Protein AF-A0A150H1A5-F1 (afdb_monomer_lite)

Structure (mmCIF, N/CA/C/O backbone):
data_AF-A0A150H1A5-F1
#
_entry.id   AF-A0A150H1A5-F1
#
loop_
_atom_site.group_PDB
_atom_site.id
_atom_site.type_symbol
_atom_site.label_atom_id
_atom_site.label_alt_id
_atom_site.label_comp_id
_atom_site.label_asym_id
_atom_site.label_entity_id
_atom_site.label_seq_id
_atom_site.pdbx_PDB_ins_code
_atom_site.Cartn_x
_atom_site.Cartn_y
_atom_site.Cartn_z
_atom_site.occupancy
_atom_site.B_iso_or_equiv
_atom_site.auth_seq_id
_atom_site.auth_comp_id
_atom_site.auth_asym_id
_atom_site.auth_atom_id
_atom_site.pdbx_PDB_model_num
ATOM 1 N N . MET A 1 1 ? -61.274 2.664 -39.745 1.00 44.78 1 MET A N 1
ATOM 2 C CA . MET A 1 1 ? -60.429 1.456 -39.627 1.00 44.78 1 MET A CA 1
ATOM 3 C C . MET A 1 1 ? -58.970 1.890 -39.619 1.00 44.78 1 MET A C 1
ATOM 5 O O . MET A 1 1 ? -58.453 2.241 -40.668 1.00 44.78 1 MET A O 1
ATOM 9 N N . LEU A 1 2 ? -58.333 1.949 -38.448 1.00 42.25 2 LEU A N 1
ATOM 10 C CA . LEU A 1 2 ? -56.923 2.323 -38.293 1.00 42.25 2 LEU A CA 1
ATOM 11 C C . LEU A 1 2 ? -56.189 1.120 -37.691 1.00 42.25 2 LEU A C 1
ATOM 13 O O . LEU A 1 2 ? -56.493 0.700 -36.579 1.00 42.25 2 LEU A O 1
ATOM 17 N N . ARG A 1 3 ? -55.294 0.515 -38.479 1.00 44.97 3 ARG A N 1
ATOM 18 C CA . ARG A 1 3 ? -54.431 -0.600 -38.067 1.00 44.97 3 ARG A CA 1
ATOM 19 C C . ARG A 1 3 ? -53.230 -0.037 -37.300 1.00 44.97 3 ARG A C 1
ATOM 21 O O . ARG A 1 3 ? -52.466 0.736 -37.868 1.00 44.97 3 ARG A O 1
ATOM 28 N N . CYS A 1 4 ? -53.041 -0.456 -36.051 1.00 41.94 4 CYS A N 1
ATOM 29 C CA . CYS A 1 4 ? -51.791 -0.239 -35.319 1.00 41.94 4 CYS A CA 1
ATOM 30 C C . CYS A 1 4 ? -50.689 -1.165 -35.868 1.00 41.94 4 CYS A C 1
ATOM 32 O O . CYS A 1 4 ? -50.947 -2.362 -36.039 1.00 41.94 4 CYS A O 1
ATOM 34 N N . PRO A 1 5 ? -49.466 -0.670 -36.128 1.00 54.06 5 PRO A N 1
ATOM 35 C CA . PRO A 1 5 ? -48.340 -1.524 -36.471 1.00 54.06 5 PRO A CA 1
ATOM 36 C C . PRO A 1 5 ? -47.792 -2.244 -35.228 1.00 54.06 5 PRO A C 1
ATOM 38 O O . PRO A 1 5 ? -47.727 -1.701 -34.127 1.00 54.06 5 PRO A O 1
ATOM 41 N N . ARG A 1 6 ? -47.420 -3.506 -35.436 1.00 48.56 6 ARG A N 1
ATOM 42 C CA . ARG A 1 6 ? -46.908 -4.459 -34.446 1.00 48.56 6 ARG A CA 1
ATOM 43 C C . ARG A 1 6 ? -45.441 -4.124 -34.133 1.00 48.56 6 ARG A C 1
ATOM 45 O O . ARG A 1 6 ? -44.613 -4.156 -35.038 1.00 48.56 6 ARG A O 1
ATOM 52 N N . LEU A 1 7 ? -45.126 -3.801 -32.877 1.00 54.91 7 LEU A N 1
ATOM 53 C CA . LEU A 1 7 ? -43.747 -3.611 -32.403 1.00 54.91 7 LEU A CA 1
ATOM 54 C C . LEU A 1 7 ? -42.991 -4.959 -32.367 1.00 54.91 7 LEU A C 1
ATOM 56 O O . LEU A 1 7 ? -43.598 -5.978 -32.022 1.00 54.91 7 LEU A O 1
ATOM 60 N N . PRO A 1 8 ? -41.689 -4.991 -32.710 1.00 58.69 8 PRO A N 1
ATOM 61 C CA . PRO A 1 8 ? -40.859 -6.187 -32.584 1.00 58.69 8 PRO A CA 1
ATOM 62 C C . PRO A 1 8 ? -40.509 -6.490 -31.112 1.00 58.69 8 PRO A C 1
ATOM 64 O O . PRO A 1 8 ? -40.488 -5.575 -30.285 1.00 58.69 8 PRO A O 1
ATOM 67 N N . PRO A 1 9 ? -40.229 -7.762 -30.765 1.00 56.03 9 PRO A N 1
ATOM 68 C CA . PRO A 1 9 ? -39.872 -8.151 -29.404 1.00 56.03 9 PRO A CA 1
ATOM 69 C C . PRO A 1 9 ? -38.500 -7.596 -28.994 1.00 56.03 9 PRO A C 1
ATOM 71 O O . PRO A 1 9 ? -37.553 -7.571 -29.778 1.00 56.03 9 PRO A O 1
ATOM 74 N N . SER A 1 10 ? -38.412 -7.160 -27.738 1.00 56.31 10 SER A N 1
ATOM 75 C CA . SER A 1 10 ? -37.206 -6.651 -27.080 1.00 56.31 10 SER A CA 1
ATOM 76 C C . SER A 1 10 ? -36.082 -7.697 -27.018 1.00 56.31 10 SER A C 1
ATOM 78 O O . SER A 1 10 ? -36.376 -8.872 -26.783 1.00 56.31 10 SER A O 1
ATOM 80 N N . PRO A 1 11 ? -34.801 -7.296 -27.129 1.00 50.78 11 PRO A N 1
ATOM 81 C CA . PRO A 1 11 ? -33.682 -8.215 -26.973 1.00 50.78 11 PRO A CA 1
ATOM 82 C C . PRO A 1 11 ? -33.611 -8.743 -25.534 1.00 50.78 11 PRO A C 1
ATOM 84 O O . PRO A 1 11 ? -33.510 -7.986 -24.567 1.00 50.78 11 PRO A O 1
ATOM 87 N N . THR A 1 12 ? -33.664 -10.065 -25.405 1.00 53.34 12 THR A N 1
ATOM 88 C CA . THR A 1 12 ? -33.407 -10.811 -24.172 1.00 53.34 12 THR A CA 1
ATOM 89 C C . THR A 1 12 ? -32.010 -10.501 -23.644 1.00 53.34 12 THR A C 1
ATOM 91 O O . THR A 1 12 ? -31.006 -10.735 -24.316 1.00 53.34 12 THR A O 1
ATOM 94 N N . ARG A 1 13 ? -31.962 -9.973 -22.420 1.00 48.53 13 ARG A N 1
ATOM 95 C CA . ARG A 1 13 ? -30.749 -9.713 -21.642 1.00 48.53 13 ARG A CA 1
ATOM 96 C C . ARG A 1 13 ? -29.993 -11.034 -21.415 1.00 48.53 13 ARG A C 1
ATOM 98 O O . ARG A 1 13 ? -30.591 -11.949 -20.850 1.00 48.53 13 ARG A O 1
ATOM 105 N N . PRO A 1 14 ? -28.718 -11.163 -21.817 1.00 46.75 14 PRO A N 1
ATOM 106 C CA . PRO A 1 14 ? -27.938 -12.350 -21.493 1.00 46.75 14 PRO A CA 1
ATOM 107 C C . PRO A 1 14 ? -27.662 -12.405 -19.984 1.00 46.75 14 PRO A C 1
ATOM 109 O O . PRO A 1 14 ? -27.271 -11.414 -19.363 1.00 46.75 14 PRO A O 1
ATOM 112 N N . SER A 1 15 ? -27.921 -13.574 -19.403 1.00 48.47 15 SER A N 1
ATOM 113 C CA . SER A 1 15 ? -27.687 -13.921 -18.002 1.00 48.47 15 SER A CA 1
ATOM 114 C C . SER A 1 15 ? -26.190 -13.888 -17.651 1.00 48.47 15 SER A C 1
ATOM 116 O O . SER A 1 15 ? -25.368 -14.276 -18.481 1.00 48.47 15 SER A O 1
ATOM 118 N N . PRO A 1 16 ? -25.802 -13.484 -16.426 1.00 48.44 16 PRO A N 1
ATOM 119 C CA . PRO A 1 16 ? -24.413 -13.482 -15.984 1.00 48.44 16 PRO A CA 1
ATOM 120 C C . PRO A 1 16 ? -24.011 -14.889 -15.522 1.00 48.44 16 PRO A C 1
ATOM 122 O O . PRO A 1 16 ? -23.962 -15.178 -14.331 1.00 48.44 16 PRO A O 1
ATOM 125 N N . SER A 1 17 ? -23.747 -15.792 -16.459 1.00 53.03 17 SER A N 1
ATOM 126 C CA . SER A 1 17 ? -23.098 -17.069 -16.154 1.00 53.03 17 SER A CA 1
ATOM 127 C C . SER A 1 17 ? -21.935 -17.263 -17.113 1.00 53.03 17 SER A C 1
ATOM 129 O O . SER A 1 17 ? -22.153 -17.301 -18.323 1.00 53.03 17 SER A O 1
ATOM 131 N N . ASN A 1 18 ? -20.738 -17.417 -16.545 1.00 49.78 18 ASN A N 1
ATOM 132 C CA . ASN A 1 18 ? -19.426 -17.574 -17.187 1.00 49.78 18 ASN A CA 1
ATOM 133 C C . ASN A 1 18 ? -18.659 -16.260 -17.373 1.00 49.78 18 ASN A C 1
ATOM 135 O O . ASN A 1 18 ? -18.397 -15.808 -18.485 1.00 49.78 18 ASN A O 1
ATOM 139 N N . ALA A 1 19 ? -18.243 -15.673 -16.248 1.00 46.53 19 ALA A N 1
ATOM 140 C CA . ALA A 1 19 ? -17.061 -14.824 -16.247 1.00 46.53 19 ALA A CA 1
ATOM 141 C C . ALA A 1 19 ? -15.870 -15.687 -16.691 1.00 46.53 19 ALA A C 1
ATOM 143 O O . ALA A 1 19 ? -15.521 -16.665 -16.028 1.00 46.53 19 ALA A O 1
ATOM 144 N N . CYS A 1 20 ? -15.283 -15.354 -17.839 1.00 44.38 20 CYS A N 1
ATOM 145 C CA . CYS A 1 20 ? -13.982 -15.874 -18.233 1.00 44.38 20 CYS A CA 1
ATOM 146 C C . CYS A 1 20 ? -12.984 -15.667 -17.078 1.00 44.38 20 CYS A C 1
ATOM 148 O O . CYS A 1 20 ? -13.065 -14.635 -16.402 1.00 44.38 20 CYS A O 1
ATOM 150 N N . PRO A 1 21 ? -12.018 -16.578 -16.858 1.00 57.03 21 PRO A N 1
ATOM 151 C CA . PRO A 1 21 ? -10.883 -16.276 -16.001 1.00 57.03 21 PRO A CA 1
ATOM 152 C C . PRO A 1 21 ? -10.142 -15.096 -16.635 1.00 57.03 21 PRO A C 1
ATOM 154 O O . PRO A 1 21 ? -9.449 -15.241 -17.642 1.00 57.03 21 PRO A O 1
ATOM 157 N N . HIS A 1 22 ? -10.369 -13.895 -16.105 1.00 54.47 22 HIS A N 1
ATOM 158 C CA . HIS A 1 22 ? -9.621 -12.719 -16.509 1.00 54.47 22 HIS A CA 1
ATOM 159 C C . HIS A 1 22 ? -8.143 -13.001 -16.212 1.00 54.47 22 HIS A C 1
ATOM 161 O O . HIS A 1 22 ? -7.829 -13.382 -15.080 1.00 54.47 22 HIS A O 1
ATOM 167 N N . PRO A 1 23 ? -7.234 -12.855 -17.195 1.00 59.25 23 PRO A N 1
ATOM 168 C CA . PRO A 1 23 ? -5.815 -12.953 -16.905 1.00 59.25 23 PRO A CA 1
ATOM 169 C C . PRO A 1 23 ? -5.478 -11.922 -15.818 1.00 59.25 23 PRO A C 1
ATOM 171 O O . PRO A 1 23 ? -6.027 -10.812 -15.853 1.00 59.25 23 PRO A O 1
ATOM 174 N N . PRO A 1 24 ? -4.625 -12.269 -14.836 1.00 62.12 24 PRO A N 1
ATOM 175 C CA . PRO A 1 24 ? -4.229 -11.328 -13.802 1.00 62.12 24 PRO A CA 1
ATOM 176 C C . PRO A 1 24 ? -3.681 -10.074 -14.477 1.00 62.12 24 PRO A C 1
ATOM 178 O O . PRO A 1 24 ? -2.873 -10.158 -15.405 1.00 62.12 24 PRO A O 1
ATOM 181 N N . ALA A 1 25 ? -4.166 -8.911 -14.047 1.00 77.19 25 ALA A N 1
ATOM 182 C CA . ALA A 1 25 ? -3.706 -7.647 -14.590 1.00 77.19 25 ALA A CA 1
ATOM 183 C C . ALA A 1 25 ? -2.189 -7.546 -14.361 1.00 77.19 25 ALA A C 1
ATOM 185 O O . ALA A 1 25 ? -1.707 -7.583 -13.229 1.00 77.19 25 ALA A O 1
ATOM 186 N N . HIS A 1 26 ? -1.440 -7.476 -15.454 1.00 84.69 26 HIS A N 1
ATOM 187 C CA . HIS A 1 26 ? 0.013 -7.423 -15.457 1.00 84.69 26 HIS A CA 1
ATOM 188 C C . HIS A 1 26 ? 0.458 -6.120 -16.113 1.00 84.69 26 HIS A C 1
ATOM 190 O O . HIS A 1 26 ? -0.073 -5.726 -17.155 1.00 84.69 26 HIS A O 1
ATOM 196 N N . GLN A 1 27 ? 1.422 -5.446 -15.496 1.00 86.69 27 GLN A N 1
ATOM 197 C CA . GLN A 1 27 ? 2.007 -4.219 -16.004 1.00 86.69 27 GLN A CA 1
ATOM 198 C C . GLN A 1 27 ? 3.489 -4.446 -16.297 1.00 86.69 27 GLN A C 1
ATOM 200 O O . GLN A 1 27 ? 4.281 -4.798 -15.429 1.00 86.69 27 GLN A O 1
ATOM 205 N N . THR A 1 28 ? 3.872 -4.185 -17.541 1.00 91.25 28 THR A N 1
ATOM 206 C CA . THR A 1 28 ? 5.265 -4.178 -17.980 1.00 91.25 28 THR A CA 1
ATOM 207 C C . THR A 1 28 ? 5.798 -2.756 -17.992 1.00 91.25 28 THR A C 1
ATOM 209 O O . THR A 1 28 ? 5.203 -1.856 -18.589 1.00 91.25 28 THR A O 1
ATOM 212 N N . LYS A 1 29 ? 6.954 -2.544 -17.368 1.00 92.06 29 LYS A N 1
ATOM 213 C CA . LYS A 1 29 ? 7.663 -1.267 -17.360 1.00 92.06 29 LYS A CA 1
ATOM 214 C C . LYS A 1 29 ? 9.049 -1.453 -17.963 1.00 92.06 29 LYS A C 1
ATOM 216 O O . LYS A 1 29 ? 9.934 -2.053 -17.361 1.00 92.06 29 LYS A O 1
ATOM 221 N N . LEU A 1 30 ? 9.254 -0.895 -19.154 1.00 93.12 30 LEU A N 1
ATOM 222 C CA . LEU A 1 30 ? 10.586 -0.786 -19.737 1.00 93.12 30 LEU A CA 1
ATOM 223 C C . LEU A 1 30 ? 11.306 0.414 -19.116 1.00 93.12 30 LEU A C 1
ATOM 225 O O . LEU A 1 30 ? 10.823 1.544 -19.162 1.00 93.12 30 LEU A O 1
ATOM 229 N N . SER A 1 31 ? 12.470 0.164 -18.536 1.00 92.69 31 SER A N 1
ATOM 230 C CA . SER A 1 31 ? 13.370 1.186 -18.013 1.00 92.69 31 SER A CA 1
ATOM 231 C C . SER A 1 31 ? 14.734 1.067 -18.685 1.00 92.69 31 SER A C 1
ATOM 233 O O . SER A 1 31 ? 15.078 0.030 -19.246 1.00 92.69 31 SER A O 1
ATOM 235 N N . TYR A 1 32 ? 15.529 2.131 -18.646 1.00 93.62 32 TYR A N 1
ATOM 236 C CA . TYR A 1 32 ? 16.894 2.117 -19.160 1.00 93.62 32 TYR A CA 1
ATOM 237 C C . TYR A 1 32 ? 17.846 2.443 -18.022 1.00 93.62 32 TYR A C 1
ATOM 239 O O . TYR A 1 32 ? 17.709 3.474 -17.360 1.00 93.62 32 TYR A O 1
ATOM 247 N N . LYS A 1 33 ? 18.814 1.558 -17.777 1.00 91.81 33 LYS A N 1
ATOM 248 C CA . LYS A 1 33 ? 19.798 1.739 -16.711 1.00 91.81 33 LYS A CA 1
ATOM 249 C C . LYS A 1 33 ? 21.149 2.081 -17.310 1.00 91.81 33 LYS A C 1
ATOM 251 O O . LYS A 1 33 ? 21.762 1.271 -18.007 1.00 91.81 33 LYS A O 1
ATOM 256 N N . TYR A 1 34 ? 21.632 3.272 -16.978 1.00 94.88 34 TYR A N 1
ATOM 257 C CA . TYR A 1 34 ? 22.988 3.680 -17.302 1.00 94.88 34 TYR A CA 1
ATOM 258 C C . TYR A 1 34 ? 23.994 3.001 -16.367 1.00 94.88 34 TYR A C 1
ATOM 260 O O . TYR A 1 34 ? 23.907 3.103 -15.138 1.00 94.88 34 TYR A O 1
ATOM 268 N N . ARG A 1 35 ? 24.970 2.301 -16.945 1.00 91.19 35 ARG A N 1
ATOM 269 C CA . ARG A 1 35 ? 26.073 1.671 -16.216 1.00 91.19 35 ARG A CA 1
ATOM 270 C C . ARG A 1 35 ? 27.301 2.573 -16.274 1.00 91.19 35 ARG A C 1
ATOM 272 O O . ARG A 1 35 ? 27.990 2.613 -17.286 1.00 91.19 35 ARG A O 1
ATOM 279 N N . ARG A 1 36 ? 27.627 3.228 -15.151 1.00 92.12 36 ARG A N 1
ATOM 280 C CA . ARG A 1 36 ? 28.782 4.146 -15.051 1.00 92.12 36 ARG A CA 1
ATOM 281 C C . ARG A 1 36 ? 30.120 3.483 -15.401 1.00 92.12 36 ARG A C 1
ATOM 283 O O . ARG A 1 36 ? 30.926 4.096 -16.074 1.00 92.12 36 ARG A O 1
ATOM 290 N N . ARG A 1 37 ? 30.343 2.226 -14.993 1.00 93.75 37 ARG A N 1
ATOM 291 C CA . ARG A 1 37 ? 31.621 1.524 -15.239 1.00 93.75 37 ARG A CA 1
ATOM 292 C C . ARG A 1 37 ? 31.898 1.233 -16.715 1.00 93.75 37 ARG A C 1
ATOM 294 O O . ARG A 1 37 ? 33.053 1.160 -17.097 1.00 93.75 37 ARG A O 1
ATOM 301 N N . THR A 1 38 ? 30.860 1.031 -17.522 1.00 93.06 38 THR A N 1
ATOM 302 C CA . THR A 1 38 ? 30.994 0.643 -18.936 1.00 93.06 38 THR A CA 1
ATOM 303 C C . THR A 1 38 ? 30.455 1.701 -19.892 1.00 93.06 38 THR A C 1
ATOM 305 O O . THR A 1 38 ? 30.393 1.444 -21.088 1.00 93.06 38 THR A O 1
ATOM 308 N N . HIS A 1 39 ? 30.019 2.857 -19.373 1.00 94.38 39 HIS A N 1
ATOM 309 C CA . HIS A 1 39 ? 29.392 3.942 -20.136 1.00 94.38 39 HIS A CA 1
ATOM 310 C C . HIS A 1 39 ? 28.302 3.459 -21.113 1.00 94.38 39 HIS A C 1
ATOM 312 O O . HIS A 1 39 ? 28.108 4.018 -22.186 1.00 94.38 39 HIS A O 1
ATOM 318 N N . SER A 1 40 ? 27.575 2.405 -20.735 1.00 94.50 40 SER A N 1
ATOM 319 C CA . SER A 1 40 ? 26.557 1.776 -21.581 1.00 94.50 40 SER A CA 1
ATOM 320 C C . SER A 1 40 ? 25.166 1.965 -20.993 1.00 94.50 40 SER A C 1
ATOM 322 O O . SER A 1 40 ? 24.981 1.988 -19.771 1.00 94.50 40 SER A O 1
ATOM 324 N N . VAL A 1 41 ? 24.178 2.095 -21.875 1.00 95.56 41 VAL A N 1
ATOM 325 C CA . VAL A 1 41 ? 22.758 2.116 -21.525 1.00 95.56 41 VAL A CA 1
ATOM 326 C C . VAL A 1 41 ? 22.186 0.749 -21.866 1.00 95.56 41 VAL A C 1
ATOM 328 O O . VAL A 1 41 ? 22.210 0.342 -23.024 1.00 95.56 41 VAL A O 1
ATOM 331 N N . ALA A 1 42 ? 21.688 0.035 -20.860 1.00 94.00 42 ALA A N 1
ATOM 332 C CA . ALA A 1 42 ? 21.040 -1.257 -21.059 1.00 94.00 42 ALA A CA 1
ATOM 333 C C . ALA A 1 42 ? 19.530 -1.132 -20.799 1.00 94.00 42 ALA A C 1
ATOM 335 O O . ALA A 1 42 ? 19.153 -0.506 -19.798 1.00 94.00 42 ALA A O 1
ATOM 336 N N . PRO A 1 43 ? 18.669 -1.721 -21.651 1.00 94.81 43 PRO A N 1
ATOM 337 C CA . PRO A 1 43 ? 17.259 -1.867 -21.324 1.00 94.81 43 PRO A CA 1
ATOM 338 C C . PRO A 1 43 ? 17.109 -2.813 -20.125 1.00 94.81 43 PRO A C 1
ATOM 340 O O . PRO A 1 43 ? 17.815 -3.814 -20.003 1.00 94.81 43 PRO A O 1
ATOM 343 N N . ALA A 1 44 ? 16.192 -2.476 -19.231 1.00 93.00 44 ALA A N 1
ATOM 344 C CA . ALA A 1 44 ? 15.796 -3.263 -18.078 1.00 93.00 44 ALA A CA 1
ATOM 345 C C . ALA A 1 44 ? 14.268 -3.332 -18.070 1.00 93.00 44 ALA A C 1
ATOM 347 O O . ALA A 1 44 ? 13.591 -2.320 -17.878 1.00 93.00 44 ALA A O 1
ATOM 348 N N . LEU A 1 45 ? 13.740 -4.524 -18.331 1.00 94.81 45 LEU A N 1
ATOM 349 C CA . LEU A 1 45 ? 12.310 -4.789 -18.367 1.00 94.81 45 LEU A CA 1
ATOM 350 C C . LEU A 1 45 ? 11.874 -5.297 -16.991 1.00 94.81 45 LEU A C 1
ATOM 352 O O . LEU A 1 45 ? 12.437 -6.261 -16.478 1.00 94.81 45 LEU A O 1
ATOM 356 N N . GLU A 1 46 ? 10.919 -4.599 -16.386 1.00 92.94 46 GLU A N 1
ATOM 357 C CA . GLU A 1 46 ? 10.328 -4.943 -15.096 1.00 92.94 46 GLU A CA 1
ATOM 358 C C . GLU A 1 46 ? 8.873 -5.369 -15.309 1.00 92.94 46 GLU A C 1
ATOM 360 O O . GLU A 1 46 ? 8.113 -4.697 -16.007 1.00 92.94 46 GLU A O 1
ATOM 365 N N . GLU A 1 47 ? 8.505 -6.494 -14.710 1.00 92.69 47 GLU A N 1
ATOM 366 C CA . GLU A 1 47 ? 7.177 -7.098 -14.780 1.00 92.69 47 GLU A CA 1
ATOM 367 C C . GLU A 1 47 ? 6.520 -7.010 -13.402 1.00 92.69 47 GLU A C 1
ATOM 369 O O . GLU A 1 47 ? 7.106 -7.447 -12.407 1.00 92.69 47 GLU A O 1
ATOM 374 N N . SER A 1 48 ? 5.319 -6.433 -13.319 1.00 90.12 48 SER A N 1
ATOM 375 C CA . SER A 1 48 ? 4.549 -6.345 -12.079 1.00 90.12 48 SER A CA 1
ATOM 376 C C . SER A 1 48 ? 3.177 -6.992 -12.239 1.00 90.12 48 SER A C 1
ATOM 378 O O . SER A 1 48 ? 2.387 -6.665 -13.123 1.00 90.12 48 SER A O 1
ATOM 380 N N . TYR A 1 49 ? 2.893 -7.946 -11.357 1.00 91.38 49 TYR A N 1
ATOM 381 C CA . TYR A 1 49 ? 1.669 -8.736 -11.373 1.00 91.38 49 TYR A CA 1
ATOM 382 C C . TYR A 1 49 ? 0.738 -8.253 -10.261 1.00 91.38 49 TYR A C 1
ATOM 384 O O . TYR A 1 49 ? 1.124 -8.233 -9.089 1.00 91.38 49 TYR A O 1
ATOM 392 N N . LEU A 1 50 ? -0.494 -7.878 -10.612 1.00 90.50 50 LEU A N 1
ATOM 393 C CA . LEU A 1 50 ? -1.535 -7.577 -9.635 1.00 90.50 50 LEU A CA 1
ATOM 394 C C . LEU A 1 50 ? -2.196 -8.884 -9.203 1.00 90.50 50 LEU A C 1
ATOM 396 O O . LEU A 1 50 ? -2.930 -9.525 -9.955 1.00 90.50 50 LEU A O 1
ATOM 400 N N . ARG A 1 51 ? -1.896 -9.280 -7.970 1.00 87.25 51 ARG A N 1
ATOM 401 C CA . ARG A 1 51 ? -2.448 -10.469 -7.327 1.00 87.25 51 ARG A CA 1
ATOM 402 C C . ARG A 1 51 ? -3.795 -10.155 -6.686 1.00 87.25 51 ARG A C 1
ATOM 404 O O . ARG A 1 51 ? -3.942 -9.126 -6.033 1.00 87.25 51 ARG A O 1
ATOM 411 N N . LEU A 1 52 ? -4.756 -11.059 -6.853 1.00 84.69 52 LEU A N 1
ATOM 412 C CA . LEU A 1 52 ? -6.086 -10.966 -6.233 1.00 84.69 52 LEU A CA 1
ATOM 413 C C . LEU A 1 52 ? -6.171 -11.740 -4.909 1.00 84.69 52 LEU A C 1
ATOM 415 O O . LEU A 1 52 ? -7.132 -11.591 -4.165 1.00 84.69 52 LEU A O 1
ATOM 419 N N . ASP A 1 53 ? -5.157 -12.549 -4.610 1.00 86.88 53 ASP A N 1
ATOM 420 C CA . ASP A 1 53 ? -5.065 -13.436 -3.451 1.00 86.88 53 ASP A CA 1
ATOM 421 C C . ASP A 1 53 ? -4.211 -12.843 -2.312 1.00 86.88 53 ASP A C 1
ATOM 423 O O . ASP A 1 53 ? -3.639 -13.569 -1.501 1.00 86.88 53 ASP A O 1
ATOM 427 N N . VAL A 1 54 ? -4.097 -11.511 -2.241 1.00 87.12 54 VAL A N 1
ATOM 428 C CA . VAL A 1 54 ? -3.380 -10.829 -1.153 1.00 87.12 54 VAL A CA 1
ATOM 429 C C . VAL A 1 54 ? -4.272 -10.774 0.088 1.00 87.12 54 VAL A C 1
ATOM 431 O O . VAL A 1 54 ? -5.290 -10.085 0.107 1.00 87.12 54 VAL A O 1
ATOM 434 N N . SER A 1 55 ? -3.884 -11.494 1.141 1.00 89.38 55 SER A N 1
ATOM 435 C CA . SER A 1 55 ? -4.625 -11.542 2.404 1.00 89.38 55 SER A CA 1
ATOM 436 C C . SER A 1 55 ? -4.501 -10.241 3.199 1.00 89.38 55 SER A C 1
ATOM 438 O O . SER A 1 55 ? -3.398 -9.723 3.363 1.00 89.38 55 SER A O 1
ATOM 440 N N . CYS A 1 56 ? -5.600 -9.777 3.799 1.00 87.94 56 CYS A N 1
ATOM 441 C CA . CYS A 1 56 ? -5.579 -8.619 4.702 1.00 87.94 56 CYS A CA 1
ATOM 442 C C . CYS A 1 56 ? -4.976 -8.908 6.093 1.00 87.94 56 CYS A C 1
ATOM 444 O O . CYS A 1 56 ? -4.680 -7.975 6.829 1.00 87.94 56 CYS A O 1
ATOM 446 N N . GLY A 1 57 ? -4.809 -10.181 6.473 1.00 87.06 57 GLY A N 1
ATOM 447 C CA . GLY A 1 57 ? -4.202 -10.593 7.748 1.00 87.06 57 GLY A CA 1
ATOM 448 C C . GLY A 1 57 ? -5.102 -10.493 8.990 1.00 87.06 57 GLY A C 1
ATOM 449 O O . GLY A 1 57 ? -4.675 -10.909 10.065 1.00 87.06 57 GLY A O 1
ATOM 450 N N . SER A 1 58 ? -6.33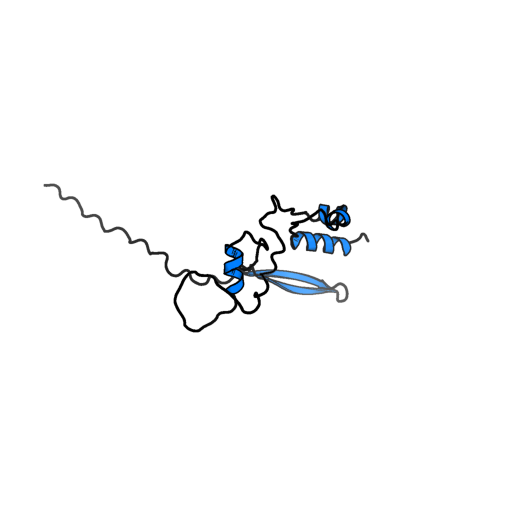3 -9.985 8.855 1.00 87.75 58 SER A N 1
ATOM 451 C CA . SER A 1 58 ? -7.324 -9.896 9.939 1.00 87.75 58 SER A CA 1
ATOM 452 C C . SER A 1 58 ? -8.065 -11.213 10.156 1.00 87.75 58 SER A C 1
ATOM 454 O O . SER A 1 58 ? -8.531 -11.828 9.195 1.00 87.75 58 SER A O 1
ATOM 456 N N . GLU A 1 59 ? -8.227 -11.623 11.418 1.00 87.31 59 GLU A N 1
ATOM 457 C CA . GLU A 1 59 ? -9.069 -12.776 11.778 1.00 87.31 59 GLU A CA 1
ATOM 458 C C . GLU A 1 59 ? -10.575 -12.507 11.571 1.00 87.31 59 GLU A C 1
ATOM 460 O O . GLU A 1 59 ? -11.348 -13.450 11.427 1.00 87.31 59 GLU A O 1
ATOM 465 N N . ALA A 1 60 ? -10.990 -11.234 11.478 1.00 86.69 60 ALA A N 1
ATOM 466 C CA . ALA A 1 60 ? -12.383 -10.850 11.222 1.00 86.69 60 ALA A CA 1
ATOM 467 C C . ALA A 1 60 ? -12.803 -11.030 9.752 1.00 86.69 60 ALA A C 1
ATOM 469 O O . ALA A 1 60 ? -13.985 -10.935 9.425 1.00 86.69 60 ALA A O 1
ATOM 470 N N . CYS A 1 61 ? -11.848 -11.212 8.833 1.00 87.06 61 CYS A N 1
ATOM 471 C CA . CYS A 1 61 ? -12.133 -11.221 7.403 1.00 87.06 61 CYS A CA 1
ATOM 472 C C . CYS A 1 61 ? -12.406 -12.637 6.879 1.00 87.06 61 CYS A C 1
ATOM 474 O O . CYS A 1 61 ? -11.488 -13.367 6.493 1.00 87.06 61 CYS A O 1
ATOM 476 N N . ASP A 1 62 ? -13.686 -12.986 6.754 1.00 86.25 62 ASP A N 1
ATOM 477 C CA . ASP A 1 62 ? -14.097 -14.284 6.203 1.00 86.25 62 ASP A CA 1
ATOM 478 C C . ASP A 1 62 ? -13.733 -14.454 4.717 1.00 86.25 62 ASP A C 1
ATOM 480 O O . ASP A 1 62 ? -13.387 -15.552 4.281 1.00 86.25 62 ASP A O 1
ATOM 484 N N . ALA A 1 63 ? -13.722 -13.371 3.931 1.00 86.12 63 ALA A N 1
ATOM 485 C CA . ALA A 1 63 ? -13.373 -13.428 2.507 1.00 86.12 63 ALA A CA 1
ATOM 486 C C . ALA A 1 63 ? -11.918 -13.879 2.274 1.00 86.12 63 ALA A C 1
ATOM 488 O O . ALA A 1 63 ? -11.653 -14.733 1.427 1.00 86.12 63 ALA A O 1
ATOM 489 N N . CYS A 1 64 ? -10.972 -13.348 3.057 1.00 84.38 64 CYS A N 1
ATOM 490 C CA . CYS A 1 64 ? -9.566 -13.753 2.975 1.00 84.38 64 CYS A CA 1
ATOM 491 C C . CYS A 1 64 ? -9.345 -15.169 3.525 1.00 84.38 64 CYS A C 1
ATOM 493 O O . CYS A 1 64 ? -8.484 -15.894 3.026 1.00 84.38 64 CYS A O 1
ATOM 495 N N . ARG A 1 65 ? -10.139 -15.577 4.521 1.00 75.19 65 ARG A N 1
ATOM 496 C CA . ARG A 1 65 ? -10.063 -16.903 5.142 1.00 75.19 65 ARG A CA 1
ATOM 497 C C . ARG A 1 65 ? -10.478 -18.023 4.188 1.00 75.19 65 ARG A C 1
ATOM 499 O O . ARG A 1 65 ? -9.848 -19.073 4.183 1.00 75.19 65 ARG A O 1
ATOM 506 N N . VAL A 1 66 ? -11.500 -17.790 3.364 1.00 68.06 66 VAL A N 1
ATOM 507 C CA . VAL A 1 66 ? -11.961 -18.756 2.350 1.00 68.06 66 VAL A CA 1
ATOM 508 C C . VAL A 1 66 ? -11.056 -18.748 1.108 1.00 68.06 66 VAL A C 1
ATOM 510 O O . VAL A 1 66 ? -10.815 -19.795 0.510 1.00 68.06 66 VAL A O 1
ATOM 513 N N . GLY A 1 67 ? -10.502 -17.588 0.735 1.00 58.44 67 GLY A N 1
ATOM 514 C CA . GLY A 1 67 ? -9.651 -17.438 -0.452 1.00 58.44 67 GLY A CA 1
ATOM 515 C C . GLY A 1 67 ? -8.246 -18.041 -0.328 1.00 58.44 67 GLY A C 1
ATOM 516 O O . GLY A 1 67 ? -7.716 -18.542 -1.320 1.00 58.44 67 GLY A O 1
ATOM 517 N N . ALA A 1 68 ? -7.654 -18.062 0.872 1.00 55.16 68 ALA A N 1
ATOM 518 C CA . ALA A 1 68 ? -6.283 -18.544 1.091 1.00 55.16 68 ALA A CA 1
ATOM 519 C C . ALA A 1 68 ? -6.089 -20.054 0.836 1.00 55.16 68 ALA A C 1
ATOM 521 O O . ALA A 1 68 ? -4.964 -20.504 0.635 1.00 55.16 68 ALA A O 1
ATOM 522 N N . SER A 1 69 ? -7.171 -20.838 0.814 1.00 48.06 69 SER A N 1
ATOM 523 C CA . SER A 1 69 ? -7.144 -22.287 0.554 1.00 48.06 69 SER A CA 1
ATOM 524 C C . SER A 1 69 ? -7.400 -22.656 -0.914 1.00 48.06 69 SER A C 1
ATOM 526 O O . SER A 1 69 ? -7.368 -23.833 -1.261 1.00 48.06 69 SER A O 1
ATOM 528 N N . SER A 1 70 ? -7.680 -21.676 -1.780 1.00 48.31 70 SER A N 1
ATOM 529 C CA . SER A 1 70 ? -8.190 -21.917 -3.140 1.00 48.31 70 SER A CA 1
ATOM 530 C C . SER A 1 70 ? -7.139 -21.869 -4.259 1.00 48.31 70 SER A C 1
ATOM 532 O O . SER A 1 70 ? -7.482 -22.061 -5.422 1.00 48.31 70 SER A O 1
ATOM 534 N N . SER A 1 71 ? -5.855 -21.663 -3.944 1.00 47.09 71 SER A N 1
ATOM 535 C CA . SER A 1 71 ? -4.780 -21.538 -4.946 1.00 47.09 71 SER A CA 1
ATOM 536 C C . SER A 1 71 ? -3.960 -22.815 -5.207 1.00 47.09 71 SER A C 1
ATOM 538 O O . SER A 1 71 ? -3.004 -22.778 -5.978 1.00 47.09 71 SER A O 1
ATOM 540 N N . THR A 1 72 ? -4.378 -23.973 -4.687 1.00 43.03 72 THR A N 1
ATOM 541 C CA . THR A 1 72 ? -3.868 -25.293 -5.112 1.00 43.03 72 THR A CA 1
ATOM 542 C C . THR A 1 72 ? -5.002 -26.306 -5.251 1.00 43.03 72 THR A C 1
ATOM 544 O O . THR A 1 72 ? -5.178 -27.168 -4.398 1.00 43.03 72 THR A O 1
ATOM 547 N N . ALA A 1 73 ? -5.782 -26.208 -6.327 1.00 38.59 73 ALA A N 1
ATOM 548 C CA . ALA A 1 73 ? 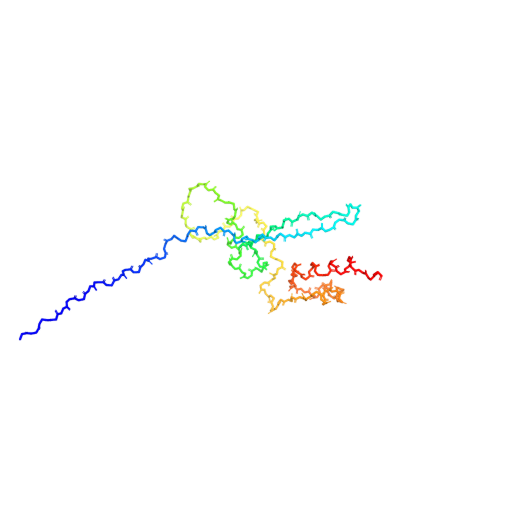-6.644 -27.302 -6.777 1.00 38.59 73 ALA A CA 1
ATOM 549 C C . ALA A 1 73 ? -6.937 -27.168 -8.279 1.00 38.59 73 ALA A C 1
ATOM 551 O O . ALA A 1 73 ? -8.017 -26.753 -8.696 1.00 38.59 73 ALA A O 1
ATOM 552 N N . ALA A 1 74 ? -5.956 -27.523 -9.107 1.00 39.59 74 ALA A N 1
ATOM 553 C CA . ALA A 1 74 ? -6.267 -28.068 -10.420 1.00 39.59 74 ALA A CA 1
ATOM 554 C C . ALA A 1 74 ? -6.685 -29.537 -10.212 1.00 39.59 74 ALA A C 1
ATOM 556 O O . ALA A 1 74 ? -5.857 -30.306 -9.739 1.00 39.59 74 ALA A O 1
ATOM 557 N N . THR A 1 75 ? -7.955 -29.853 -10.534 1.00 38.59 75 THR A N 1
ATOM 558 C CA . THR A 1 75 ? -8.526 -31.167 -10.956 1.00 38.59 75 THR A CA 1
ATOM 559 C C . THR A 1 75 ? -8.186 -32.398 -10.085 1.00 38.59 75 THR A C 1
ATOM 561 O O . THR A 1 75 ? -7.032 -32.777 -9.974 1.00 38.59 75 THR A O 1
ATOM 564 N N . ASP A 1 76 ? -9.119 -33.095 -9.425 1.00 35.44 76 ASP A N 1
ATOM 565 C CA . ASP A 1 76 ? -10.326 -33.720 -9.982 1.00 35.44 76 ASP A CA 1
ATOM 566 C C . ASP A 1 76 ? -11.429 -33.968 -8.925 1.00 35.44 76 ASP A C 1
ATOM 568 O O . ASP A 1 76 ? -11.156 -34.405 -7.813 1.00 35.44 76 ASP A O 1
ATOM 572 N N . GLY A 1 77 ? -12.684 -33.737 -9.336 1.00 45.72 77 GLY A N 1
ATOM 573 C CA . GLY A 1 77 ? -13.896 -34.480 -8.948 1.00 45.72 77 GLY A CA 1
ATOM 574 C C . GLY A 1 77 ? -14.284 -34.631 -7.468 1.00 45.72 77 GLY A C 1
ATOM 575 O O . GLY A 1 77 ? -13.832 -35.548 -6.795 1.00 45.72 77 GLY A O 1
ATOM 576 N N . GLY A 1 78 ? -15.295 -33.879 -7.016 1.00 32.25 78 GLY A N 1
ATOM 577 C CA . GLY A 1 78 ? -16.060 -34.253 -5.819 1.00 32.25 78 GLY A CA 1
ATOM 578 C C . GLY A 1 78 ? -16.953 -33.143 -5.279 1.00 32.25 78 GLY A C 1
ATOM 579 O O . GLY A 1 78 ? -16.478 -32.198 -4.668 1.00 32.25 78 GLY A O 1
ATOM 580 N N . SER A 1 79 ? -18.252 -33.255 -5.537 1.00 51.31 79 SER A N 1
ATOM 581 C CA . SER A 1 79 ? -19.294 -32.341 -5.067 1.00 51.31 79 SER A CA 1
ATOM 582 C C . SER A 1 79 ? -19.672 -32.596 -3.595 1.00 51.31 79 SER A C 1
ATOM 584 O O . SER A 1 79 ? -19.267 -33.599 -3.022 1.00 51.31 79 SER A O 1
ATOM 586 N N . PHE A 1 80 ? -20.531 -31.705 -3.086 1.00 33.06 80 PHE A N 1
ATOM 587 C CA . PHE A 1 80 ? -21.402 -31.734 -1.899 1.00 33.06 80 PHE A CA 1
ATOM 588 C C . PHE A 1 80 ? -20.874 -31.415 -0.476 1.00 33.06 80 PHE A C 1
ATOM 590 O O . PHE A 1 80 ? -20.063 -32.108 0.125 1.00 33.06 80 PHE A O 1
ATOM 597 N N . SER A 1 81 ? -21.565 -30.406 0.077 1.00 39.66 81 SER A N 1
ATOM 598 C CA . SER A 1 81 ? -22.069 -30.254 1.450 1.00 39.66 81 SER A CA 1
ATOM 599 C C . SER A 1 81 ? -21.376 -29.282 2.405 1.00 39.66 81 SER A C 1
ATOM 601 O O . SER A 1 81 ? -20.281 -29.481 2.918 1.00 39.66 81 SER A O 1
ATOM 603 N N . SER A 1 82 ? -22.157 -28.238 2.680 1.00 52.03 82 SER A N 1
ATOM 604 C CA . SER A 1 82 ? -22.118 -27.306 3.794 1.00 52.03 82 SER A CA 1
ATOM 605 C C . SER A 1 82 ? -21.945 -27.962 5.168 1.00 52.03 82 SER A C 1
ATOM 607 O O . SER A 1 82 ? -22.465 -29.042 5.423 1.00 52.03 82 SER A O 1
ATOM 609 N N . SER A 1 83 ? -21.334 -27.183 6.067 1.00 57.03 83 SER A N 1
ATOM 610 C CA . SER A 1 83 ? -21.548 -27.144 7.523 1.00 57.03 83 SER A CA 1
ATOM 611 C C . SER A 1 83 ? -21.530 -28.468 8.299 1.00 57.03 83 SER A C 1
ATOM 613 O O . SER A 1 83 ? -22.523 -29.183 8.326 1.00 57.03 83 SER A O 1
ATOM 615 N N . ALA A 1 84 ? -20.481 -28.680 9.094 1.00 32.72 84 ALA A N 1
ATOM 616 C CA . ALA A 1 84 ? -20.581 -28.834 10.552 1.00 32.72 84 ALA A CA 1
ATOM 617 C C . ALA A 1 84 ? -19.202 -29.163 11.138 1.00 32.72 84 ALA A C 1
ATOM 619 O O . ALA A 1 84 ? -18.458 -29.990 10.619 1.00 32.72 84 ALA A O 1
ATOM 620 N N . ALA A 1 85 ? -18.883 -28.509 12.252 1.00 42.97 85 ALA A N 1
ATOM 621 C CA . ALA A 1 85 ? -17.835 -28.936 13.164 1.00 42.97 85 ALA A CA 1
ATOM 622 C C . ALA A 1 85 ? -18.128 -30.353 13.694 1.00 42.97 85 ALA A C 1
ATOM 624 O O . ALA A 1 85 ? -19.284 -30.637 13.991 1.00 42.97 85 ALA A O 1
ATOM 625 N N . VAL A 1 86 ? -17.111 -31.210 13.863 1.00 34.12 86 VAL A N 1
ATOM 626 C CA . VAL A 1 86 ? -16.473 -31.495 15.170 1.00 34.12 86 VAL A CA 1
ATOM 627 C C . VAL A 1 86 ? -15.295 -32.491 15.065 1.00 34.12 86 VAL A C 1
ATOM 629 O O . VAL A 1 86 ? -15.410 -33.560 14.485 1.00 34.12 86 VAL A O 1
ATOM 632 N N . ALA A 1 87 ? -14.210 -32.111 15.750 1.00 38.34 87 ALA A N 1
ATOM 633 C CA . ALA A 1 87 ? -13.298 -32.909 16.584 1.00 38.34 87 ALA A CA 1
ATOM 634 C C . ALA A 1 87 ? -12.274 -33.923 16.004 1.00 38.34 87 ALA A C 1
ATOM 636 O O . ALA A 1 87 ? -12.594 -35.021 15.566 1.00 38.34 87 ALA A O 1
ATOM 637 N N . SER A 1 88 ? -11.010 -33.577 16.305 1.00 39.75 88 SER A N 1
ATOM 638 C CA . SER A 1 88 ? -9.915 -34.444 16.783 1.00 39.75 88 SER A CA 1
ATOM 639 C C . SER A 1 88 ? -9.060 -35.231 15.786 1.00 39.75 88 SER A C 1
ATOM 641 O O . SER A 1 88 ? -9.159 -36.447 15.686 1.00 39.75 88 SER A O 1
ATOM 643 N N . ALA A 1 89 ? -8.066 -34.537 15.222 1.00 37.12 89 ALA A N 1
ATOM 644 C CA . ALA A 1 89 ? -6.667 -34.986 15.177 1.00 37.12 89 ALA A CA 1
ATOM 645 C C . ALA A 1 89 ? -5.779 -33.773 14.848 1.00 37.12 89 ALA A C 1
ATOM 647 O O . ALA A 1 89 ? -5.727 -33.387 13.692 1.00 37.12 89 ALA A O 1
ATOM 648 N N . ALA A 1 90 ? -5.141 -33.182 15.871 1.00 37.03 90 ALA A N 1
ATOM 649 C CA . ALA A 1 90 ? -4.251 -32.008 15.822 1.00 37.03 90 ALA A CA 1
ATOM 650 C C . ALA A 1 90 ? -4.820 -30.780 15.066 1.00 37.03 90 ALA A C 1
ATOM 652 O O . ALA A 1 90 ? -5.024 -30.840 13.857 1.00 37.03 90 ALA A O 1
ATOM 653 N N . PRO A 1 91 ? -5.075 -29.635 15.733 1.00 45.28 91 PRO A N 1
ATOM 654 C CA . PRO A 1 91 ? -5.587 -28.466 15.029 1.00 45.28 91 PRO A CA 1
ATOM 655 C C . PRO A 1 91 ? -4.612 -28.109 13.894 1.00 45.28 91 PRO A C 1
ATOM 657 O O . PRO A 1 91 ? -3.428 -27.902 14.182 1.00 45.28 91 PRO A O 1
ATOM 660 N N . PRO A 1 92 ? -5.056 -28.064 12.619 1.00 50.47 92 PRO A N 1
ATOM 661 C CA . PRO A 1 92 ? -4.244 -27.445 11.587 1.00 50.47 92 PRO A CA 1
ATOM 662 C C . PRO A 1 92 ? -3.930 -26.034 12.095 1.00 50.47 92 PRO A C 1
ATOM 664 O O . PRO A 1 92 ? -4.836 -25.385 12.635 1.00 50.47 92 PRO A O 1
ATOM 667 N N . PRO A 1 93 ? -2.660 -25.596 12.032 1.00 51.66 93 PRO A N 1
ATOM 668 C CA . PRO A 1 93 ? -2.264 -24.307 12.572 1.00 51.66 93 PRO A CA 1
ATOM 669 C C . PRO A 1 93 ? -3.232 -23.255 12.025 1.00 51.66 93 PRO A C 1
ATOM 671 O O . PRO A 1 93 ? -3.513 -23.279 10.819 1.00 51.66 93 PRO A O 1
ATOM 674 N N . PRO A 1 94 ? -3.810 -22.395 12.886 1.00 53.34 94 PRO A N 1
ATOM 675 C CA . PRO A 1 94 ? -4.667 -21.328 12.400 1.00 53.34 94 PRO A CA 1
ATOM 676 C C . PRO A 1 94 ? -3.891 -20.584 11.308 1.00 53.34 94 PRO A C 1
ATOM 678 O O . PRO A 1 94 ? -2.672 -20.430 11.460 1.00 53.34 94 PRO A O 1
ATOM 681 N N . PRO A 1 95 ? -4.531 -20.146 10.203 1.00 52.75 95 PRO A N 1
ATOM 682 C CA . PRO A 1 95 ? -3.881 -19.169 9.339 1.00 52.75 95 PRO A CA 1
ATOM 683 C C . PRO A 1 95 ? -3.403 -18.070 10.280 1.00 52.75 95 PRO A C 1
ATOM 685 O O . PRO A 1 95 ? -4.210 -17.584 11.067 1.00 52.75 95 PRO A O 1
ATOM 688 N N . SER A 1 96 ? -2.093 -17.822 10.324 1.00 51.38 96 SER A N 1
ATOM 689 C CA . SER A 1 96 ? -1.453 -17.009 11.357 1.00 51.38 96 SER A CA 1
ATOM 690 C C . SER A 1 96 ? -1.940 -15.566 11.239 1.00 51.38 96 SER A C 1
ATOM 692 O O . SER A 1 96 ? -1.290 -14.718 10.630 1.00 51.38 96 SER A O 1
ATOM 694 N N . SER A 1 97 ? -3.139 -15.301 11.746 1.00 59.19 97 SER A N 1
ATOM 695 C CA . SER A 1 97 ? -3.761 -13.995 11.769 1.00 59.19 97 SER A CA 1
ATOM 696 C C . SER A 1 97 ? -2.958 -13.165 12.747 1.00 59.19 97 SER A C 1
ATOM 698 O O . SER A 1 97 ? -3.016 -13.360 13.956 1.00 59.19 97 SER A O 1
ATOM 700 N N . SER A 1 98 ? -2.152 -12.265 12.199 1.00 70.56 98 SER A N 1
ATOM 701 C CA . SER A 1 98 ? -1.335 -11.357 12.998 1.00 70.56 98 SER A CA 1
ATOM 702 C C . SER A 1 98 ? -2.157 -10.197 13.568 1.00 70.56 98 SER A C 1
ATOM 704 O O . SER A 1 98 ? -1.651 -9.455 14.406 1.00 70.56 98 SER A O 1
ATOM 706 N N . LEU A 1 99 ? -3.394 -10.015 13.092 1.00 84.25 99 LEU A N 1
ATOM 707 C CA . LEU A 1 99 ? -4.285 -8.927 13.473 1.00 84.25 99 LEU A CA 1
ATOM 708 C C . LEU A 1 99 ? -5.535 -9.490 14.142 1.00 84.25 99 LEU A C 1
ATOM 710 O O . LEU A 1 99 ? -6.279 -10.270 13.534 1.00 84.25 99 LEU A O 1
ATOM 714 N N . SER A 1 100 ? -5.782 -9.050 15.373 1.00 85.31 100 SER A N 1
ATOM 715 C CA . SER A 1 100 ? -6.968 -9.470 16.109 1.00 85.31 100 SER A CA 1
ATOM 716 C C . SER A 1 100 ? -8.229 -8.756 15.600 1.00 85.31 100 SER A C 1
ATOM 718 O O . SER A 1 100 ? -8.198 -7.585 15.220 1.00 85.31 100 SER A O 1
ATOM 720 N N . ALA A 1 101 ? -9.353 -9.464 15.611 1.00 83.12 101 ALA A N 1
ATOM 721 C CA . ALA A 1 101 ? -10.712 -9.014 15.347 1.00 83.12 101 ALA A CA 1
ATOM 722 C C . ALA A 1 101 ? -11.300 -8.274 16.541 1.00 83.12 101 ALA A C 1
ATOM 724 O O . ALA A 1 101 ? -12.236 -7.500 16.374 1.00 83.12 101 ALA A O 1
ATOM 725 N N . SER A 1 102 ? -10.765 -8.508 17.742 1.00 84.25 102 SER A N 1
ATOM 726 C CA . SER A 1 102 ? -11.193 -7.785 18.937 1.00 84.25 102 SER A CA 1
ATOM 727 C C . SER A 1 102 ? -10.580 -6.383 19.024 1.00 84.25 102 SER A C 1
ATOM 729 O O . SER A 1 102 ? -10.950 -5.615 19.914 1.00 84.25 102 SER A O 1
ATOM 731 N N . ALA A 1 103 ? -9.630 -6.043 18.147 1.00 84.75 103 ALA A N 1
ATOM 732 C CA . ALA A 1 103 ? -8.988 -4.739 18.144 1.00 84.75 103 ALA A CA 1
ATOM 733 C C . ALA A 1 103 ? -9.968 -3.649 17.663 1.00 84.75 103 ALA A C 1
ATOM 735 O O . ALA A 1 103 ? -10.570 -3.798 16.599 1.00 84.75 103 ALA A O 1
ATOM 736 N N . PRO A 1 104 ? -10.118 -2.531 18.398 1.00 86.50 104 PRO A N 1
ATOM 737 C CA . PRO A 1 104 ? -11.039 -1.461 18.012 1.00 86.50 104 PRO A CA 1
ATOM 738 C C . PRO A 1 104 ? -10.549 -0.642 16.808 1.00 86.50 104 PRO A C 1
ATOM 740 O O . PRO A 1 104 ? -11.354 -0.003 16.135 1.00 86.50 104 PRO A O 1
ATOM 743 N N . HIS A 1 105 ? -9.239 -0.619 16.548 1.00 90.75 105 HIS A N 1
ATOM 744 C CA . HIS A 1 105 ? -8.630 0.100 15.430 1.00 90.75 105 HIS A CA 1
ATOM 745 C C . HIS A 1 105 ? -7.309 -0.554 15.002 1.00 90.75 105 HIS A C 1
ATOM 747 O O . HIS A 1 105 ? -6.681 -1.272 15.780 1.00 90.75 105 HIS A O 1
ATOM 753 N N . TYR A 1 106 ? -6.890 -0.272 13.765 1.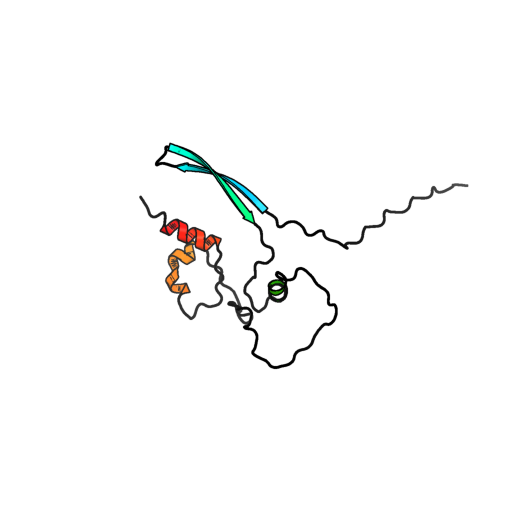00 92.88 106 TYR A N 1
ATOM 754 C CA . TYR A 1 106 ? -5.595 -0.662 13.203 1.00 92.88 106 TYR A CA 1
ATOM 755 C C . TYR A 1 106 ? -4.739 0.579 12.956 1.00 92.88 106 TYR A C 1
ATOM 757 O O . TYR A 1 106 ? -5.255 1.615 12.526 1.00 92.88 106 TYR A O 1
ATOM 765 N N . LEU A 1 107 ? -3.432 0.467 13.183 1.00 94.12 107 LEU A N 1
ATOM 766 C CA . LEU A 1 107 ? -2.480 1.541 12.898 1.00 94.12 107 LEU A CA 1
ATOM 767 C C . LEU A 1 107 ? -1.795 1.289 11.555 1.00 94.12 107 LEU A C 1
ATOM 769 O O . LEU A 1 107 ? -1.238 0.218 11.337 1.00 94.12 107 LEU A O 1
ATOM 773 N N . ILE A 1 108 ? -1.813 2.280 10.664 1.00 95.81 108 ILE A N 1
ATOM 774 C CA . ILE A 1 108 ? -1.127 2.227 9.366 1.00 95.81 108 ILE A CA 1
ATOM 775 C C . ILE A 1 108 ? -0.129 3.389 9.321 1.00 95.81 108 ILE A C 1
ATOM 777 O O . ILE A 1 108 ? -0.501 4.491 8.910 1.00 95.81 108 ILE A O 1
ATOM 781 N N . PRO A 1 109 ? 1.112 3.192 9.792 1.00 95.69 109 PRO A N 1
ATOM 782 C CA . PRO A 1 109 ? 2.103 4.253 9.792 1.00 95.69 109 PRO A CA 1
ATOM 783 C C . PRO A 1 109 ? 2.616 4.525 8.376 1.00 95.69 109 PRO A C 1
ATOM 785 O O . PRO A 1 109 ? 2.725 3.626 7.535 1.00 95.69 109 PRO A O 1
ATOM 788 N N . ASP A 1 110 ? 2.951 5.785 8.115 1.00 95.69 110 ASP A N 1
ATOM 789 C CA . ASP A 1 110 ? 3.620 6.182 6.887 1.00 95.69 110 ASP A CA 1
ATOM 790 C C . ASP A 1 110 ? 5.147 6.011 7.006 1.00 95.69 110 ASP A C 1
ATOM 792 O O . ASP A 1 110 ? 5.692 5.586 8.025 1.00 95.69 110 ASP A O 1
ATOM 796 N N . ALA A 1 111 ? 5.867 6.305 5.924 1.00 94.81 111 ALA A N 1
ATOM 797 C CA . ALA A 1 111 ? 7.315 6.121 5.903 1.00 94.81 111 ALA A CA 1
ATOM 798 C C . ALA A 1 111 ? 8.072 7.116 6.803 1.00 94.81 111 ALA A C 1
ATOM 800 O O . ALA A 1 111 ? 9.182 6.798 7.226 1.00 94.81 111 ALA A O 1
ATOM 801 N N . GLU A 1 112 ? 7.514 8.306 7.055 1.00 94.12 112 GLU A N 1
ATOM 802 C CA . GLU A 1 112 ? 8.134 9.291 7.950 1.00 94.12 112 GLU A CA 1
ATOM 803 C C . GLU A 1 112 ? 7.990 8.812 9.395 1.00 94.12 112 GLU A C 1
ATOM 805 O O . GLU A 1 112 ? 8.993 8.643 10.082 1.00 94.12 112 GLU A O 1
ATOM 810 N N . ALA A 1 113 ? 6.772 8.445 9.806 1.00 94.25 113 ALA A N 1
ATOM 811 C CA . ALA A 1 113 ? 6.495 7.937 11.143 1.00 94.25 113 ALA A CA 1
ATOM 812 C C . ALA A 1 113 ? 7.323 6.688 11.476 1.00 94.25 113 ALA A C 1
ATOM 814 O O . ALA A 1 113 ? 7.853 6.583 12.579 1.00 94.25 113 ALA A O 1
ATOM 815 N N . LEU A 1 114 ? 7.485 5.766 10.518 1.00 93.25 114 LEU A N 1
ATOM 816 C CA . LEU A 1 114 ? 8.345 4.589 10.693 1.00 93.25 114 LEU A CA 1
ATOM 817 C C . LEU A 1 114 ? 9.831 4.934 10.826 1.00 93.25 114 LEU A C 1
ATOM 819 O O . LEU A 1 114 ? 10.558 4.196 11.481 1.00 93.25 114 LEU A O 1
ATOM 823 N N . SER A 1 115 ? 10.297 6.003 10.177 1.00 92.06 115 SER A N 1
ATOM 824 C CA . SER A 1 115 ? 11.701 6.420 10.268 1.00 92.06 115 SER A CA 1
ATOM 825 C C . SER A 1 115 ? 11.985 7.131 11.588 1.00 92.06 115 SER A C 1
ATOM 827 O O . SER A 1 115 ? 13.015 6.875 12.203 1.00 92.06 115 SER A O 1
ATOM 829 N N . ASP A 1 116 ? 11.070 8.002 12.010 1.00 93.62 116 ASP A N 1
ATOM 830 C CA . ASP A 1 116 ? 11.277 8.909 13.139 1.00 93.62 116 ASP A CA 1
ATOM 831 C C . ASP A 1 116 ? 10.948 8.254 14.489 1.00 93.62 116 ASP A C 1
ATOM 833 O O . ASP A 1 116 ? 11.543 8.605 15.504 1.00 93.62 116 ASP A O 1
ATOM 837 N N . TRP A 1 117 ? 10.020 7.290 14.508 1.00 93.50 117 TRP A N 1
ATOM 838 C CA . TRP A 1 117 ? 9.458 6.722 15.741 1.00 93.50 117 TRP A CA 1
ATOM 839 C C . TRP A 1 117 ? 9.521 5.192 15.777 1.00 93.50 117 TRP A C 1
ATOM 841 O O . TRP A 1 117 ? 8.651 4.554 16.365 1.00 93.50 117 TRP A O 1
ATOM 851 N N . LEU A 1 118 ? 10.532 4.580 15.149 1.00 90.25 118 LEU A N 1
ATOM 852 C CA . LEU A 1 118 ? 10.662 3.117 15.090 1.00 90.25 118 LEU A CA 1
ATOM 853 C C . LEU A 1 118 ? 10.634 2.474 16.488 1.00 90.25 118 LEU A C 1
ATOM 855 O O . LEU A 1 118 ? 9.921 1.498 16.694 1.00 90.25 118 LEU A O 1
ATOM 859 N N . GLU A 1 119 ? 11.331 3.081 17.451 1.00 92.44 119 GLU A N 1
ATOM 860 C CA . GLU A 1 119 ? 11.391 2.625 18.848 1.00 92.44 119 GLU A CA 1
ATOM 861 C C . GLU A 1 119 ? 10.004 2.553 19.503 1.00 92.44 119 GLU A C 1
ATOM 863 O O . GLU A 1 119 ? 9.743 1.677 20.323 1.00 92.44 119 GLU A O 1
ATOM 868 N N . LEU A 1 120 ? 9.081 3.439 19.112 1.00 92.69 120 LEU A N 1
ATOM 869 C CA . LEU A 1 120 ? 7.714 3.438 19.622 1.00 92.69 120 LEU A CA 1
ATOM 870 C C . LEU A 1 120 ? 6.965 2.182 19.152 1.00 92.69 120 LEU A C 1
ATOM 872 O O . LEU A 1 120 ? 6.262 1.556 19.937 1.00 92.69 120 LEU A O 1
ATOM 876 N N . PHE A 1 121 ? 7.146 1.778 17.892 1.00 90.81 121 PHE A N 1
ATOM 877 C CA . PHE A 1 121 ? 6.502 0.584 17.331 1.00 90.81 121 PHE A CA 1
ATOM 878 C C . PHE A 1 121 ? 7.102 -0.738 17.836 1.00 90.81 121 PHE A C 1
ATOM 880 O O . PHE A 1 121 ? 6.507 -1.789 17.607 1.00 90.81 121 PHE A O 1
ATOM 887 N N . GLU A 1 122 ? 8.249 -0.702 18.520 1.00 90.44 122 GLU A N 1
ATOM 888 C CA . GLU A 1 122 ? 8.834 -1.868 19.198 1.00 90.44 122 GLU A CA 1
ATOM 889 C C . GLU A 1 122 ? 8.235 -2.104 20.595 1.00 90.44 122 GLU A C 1
ATOM 891 O O . GLU A 1 122 ? 8.423 -3.177 21.176 1.00 90.44 122 GLU A O 1
ATOM 896 N N . LEU A 1 123 ? 7.499 -1.129 21.143 1.00 91.44 123 LEU A N 1
ATOM 897 C CA . LEU A 1 123 ? 6.880 -1.257 22.459 1.00 91.44 123 LEU A CA 1
ATOM 898 C C . LEU A 1 123 ? 5.753 -2.304 22.444 1.00 91.44 123 LEU A C 1
ATOM 900 O O . LEU A 1 123 ? 4.909 -2.288 21.546 1.00 91.44 123 LEU A O 1
ATOM 904 N N . PRO A 1 124 ? 5.659 -3.163 23.478 1.00 88.12 124 PRO A N 1
ATOM 905 C CA . PRO A 1 124 ? 4.659 -4.232 23.536 1.00 88.12 124 PRO A CA 1
ATOM 906 C C . PRO A 1 124 ? 3.214 -3.718 23.645 1.00 88.12 124 PRO A C 1
ATOM 908 O O . PRO A 1 124 ? 2.279 -4.455 23.337 1.00 88.12 124 PRO A O 1
ATOM 911 N N . ASP A 1 125 ? 3.026 -2.464 24.066 1.00 89.56 125 ASP A N 1
ATOM 912 C CA . ASP A 1 125 ? 1.708 -1.833 24.200 1.00 89.56 125 ASP A CA 1
ATOM 913 C C . ASP A 1 125 ? 1.081 -1.504 22.838 1.00 89.56 125 ASP A C 1
ATOM 915 O O . ASP A 1 125 ? -0.145 -1.438 22.703 1.00 89.56 125 ASP A O 1
ATOM 919 N N . ILE A 1 126 ? 1.912 -1.310 21.810 1.00 88.50 126 ILE A N 1
ATOM 920 C CA . ILE A 1 126 ? 1.449 -1.015 20.459 1.00 88.50 126 ILE A CA 1
ATOM 921 C C . ILE A 1 126 ? 1.236 -2.332 19.723 1.00 88.50 126 ILE A C 1
ATOM 923 O O . ILE A 1 126 ? 2.159 -3.024 19.306 1.00 88.50 126 ILE A O 1
ATOM 927 N N . THR A 1 127 ? -0.036 -2.673 19.550 1.00 89.25 127 THR A N 1
ATOM 928 C CA . THR A 1 127 ? -0.476 -3.883 18.855 1.00 89.25 127 THR A CA 1
ATOM 929 C C . THR A 1 127 ? -1.266 -3.520 17.600 1.00 89.25 127 THR A C 1
ATOM 931 O O . THR A 1 127 ? -1.700 -2.382 17.428 1.00 89.25 127 THR A O 1
ATOM 934 N N . ASN A 1 128 ? -1.485 -4.497 16.713 1.00 91.00 128 ASN A N 1
ATOM 935 C CA . ASN A 1 128 ? -2.359 -4.349 15.541 1.00 91.00 128 ASN A CA 1
ATOM 936 C C . ASN A 1 128 ? -1.901 -3.265 14.535 1.00 91.00 128 ASN A C 1
ATOM 938 O O . ASN A 1 128 ? -2.695 -2.465 14.033 1.00 91.00 128 ASN A O 1
ATOM 942 N N . VAL A 1 129 ? -0.603 -3.261 14.218 1.00 92.62 129 VAL A N 1
ATOM 943 C CA . VAL A 1 129 ? 0.007 -2.380 13.210 1.00 92.62 129 VAL A CA 1
ATOM 944 C C . VAL A 1 129 ? 0.053 -3.077 11.847 1.00 92.62 129 VAL A C 1
ATOM 946 O O . VAL A 1 129 ? 0.465 -4.232 11.743 1.00 92.62 129 VAL A O 1
ATOM 949 N N . VAL A 1 130 ? -0.326 -2.367 10.785 1.00 94.19 130 VAL A N 1
ATOM 950 C CA . VAL A 1 130 ? -0.260 -2.834 9.395 1.00 94.19 130 VAL A CA 1
ATOM 951 C C . VAL A 1 130 ? 0.820 -2.060 8.655 1.00 94.19 130 VAL A C 1
ATOM 953 O O . VAL A 1 130 ? 0.704 -0.858 8.419 1.00 94.19 130 VAL A O 1
ATOM 956 N N . LEU A 1 131 ? 1.872 -2.766 8.248 1.00 93.88 131 LEU A N 1
ATOM 957 C CA . LEU A 1 131 ? 2.995 -2.176 7.529 1.00 93.88 131 LEU A CA 1
ATOM 958 C C . LEU A 1 131 ? 2.814 -2.324 6.018 1.00 93.88 131 LEU A C 1
ATOM 960 O O . LEU A 1 131 ? 2.709 -3.432 5.491 1.00 93.88 131 LEU A O 1
ATOM 964 N N . LEU A 1 132 ? 2.815 -1.196 5.307 1.00 94.94 132 LEU A N 1
ATOM 965 C CA . LEU A 1 132 ? 2.723 -1.180 3.849 1.00 94.94 132 LEU A CA 1
ATOM 966 C C . LEU A 1 132 ? 4.097 -1.428 3.211 1.00 94.94 132 LEU A C 1
ATOM 968 O O . LEU A 1 132 ? 5.088 -0.789 3.569 1.00 94.94 132 LEU A O 1
ATOM 972 N N . ASP A 1 133 ? 4.148 -2.279 2.184 1.00 93.56 133 ASP A N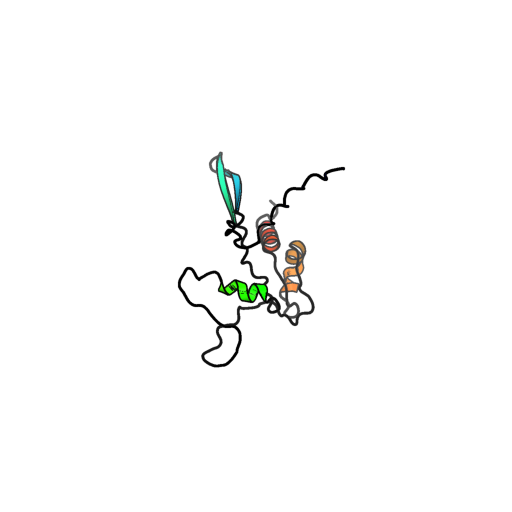 1
ATOM 973 C CA . ASP A 1 133 ? 5.381 -2.555 1.427 1.00 93.56 133 ASP A CA 1
ATOM 974 C C . ASP A 1 133 ? 5.973 -1.279 0.794 1.00 93.56 133 ASP A C 1
ATOM 976 O O . ASP A 1 133 ? 7.187 -1.082 0.769 1.00 93.56 133 ASP A O 1
ATOM 980 N N . SER A 1 134 ? 5.125 -0.344 0.351 1.00 93.81 134 SER A N 1
ATOM 981 C CA . SER A 1 134 ? 5.558 0.963 -0.161 1.00 93.81 134 SER A CA 1
ATOM 982 C C . SER A 1 134 ? 6.264 1.813 0.902 1.00 93.81 134 SER A C 1
ATOM 984 O O . SER A 1 134 ? 7.288 2.435 0.604 1.00 93.81 134 SER A O 1
ATOM 986 N N . ALA A 1 135 ? 5.759 1.813 2.139 1.00 94.56 135 ALA A N 1
ATOM 987 C CA . ALA A 1 135 ? 6.361 2.538 3.251 1.00 94.56 135 ALA A CA 1
ATOM 988 C C . ALA A 1 135 ? 7.725 1.932 3.610 1.00 94.56 135 ALA A C 1
ATOM 990 O O . ALA A 1 135 ? 8.726 2.650 3.639 1.00 94.56 135 ALA A O 1
ATOM 991 N N . ILE A 1 136 ? 7.802 0.602 3.735 1.00 94.19 136 ILE A N 1
ATOM 992 C CA . ILE A 1 136 ? 9.057 -0.122 3.993 1.00 94.19 136 ILE A CA 1
ATOM 993 C C . ILE A 1 136 ? 10.085 0.146 2.882 1.00 94.19 136 ILE A C 1
ATOM 995 O O . ILE A 1 136 ? 11.252 0.438 3.159 1.00 94.19 136 ILE A O 1
ATOM 999 N N . LYS A 1 137 ? 9.675 0.084 1.607 1.00 92.75 137 LYS A N 1
ATOM 1000 C CA . LYS A 1 137 ? 10.547 0.391 0.459 1.00 92.75 137 LYS A CA 1
ATOM 1001 C C . LYS A 1 137 ? 11.095 1.815 0.523 1.00 92.75 137 LYS A C 1
ATOM 1003 O O . LYS A 1 137 ? 12.282 2.012 0.255 1.00 92.75 137 LYS A O 1
ATOM 1008 N N . LYS A 1 138 ? 10.266 2.791 0.901 1.00 93.00 138 LYS A N 1
ATOM 1009 C CA . LYS A 1 138 ? 10.676 4.195 1.034 1.00 93.00 138 LYS A CA 1
ATOM 1010 C C . LYS A 1 138 ? 11.692 4.381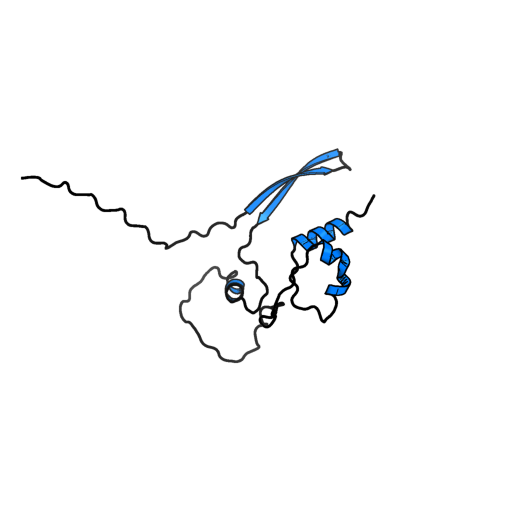 2.169 1.00 93.00 138 LYS A C 1
ATOM 1012 O O . LYS A 1 138 ? 12.724 5.007 1.933 1.00 93.00 138 LYS A O 1
ATOM 1017 N N . VAL A 1 139 ? 11.476 3.764 3.334 1.00 92.69 139 VAL A N 1
ATOM 1018 C CA . VAL A 1 139 ? 12.437 3.779 4.459 1.00 92.69 139 VAL A CA 1
ATOM 1019 C C . VAL A 1 139 ? 13.773 3.142 4.048 1.00 92.69 139 VAL A C 1
ATOM 1021 O O . VAL A 1 139 ? 14.831 3.756 4.179 1.00 92.69 139 VAL A O 1
ATOM 1024 N N . ARG A 1 140 ? 13.746 1.952 3.428 1.00 89.44 140 ARG A N 1
ATOM 1025 C CA . ARG A 1 140 ? 14.961 1.263 2.942 1.00 89.44 140 ARG A CA 1
ATOM 1026 C C . ARG A 1 140 ? 15.725 2.064 1.884 1.00 89.44 140 ARG A C 1
ATOM 1028 O O . ARG A 1 140 ? 16.955 2.008 1.841 1.00 89.44 140 ARG A O 1
ATOM 1035 N N . GLY A 1 141 ? 15.007 2.777 1.016 1.00 86.12 141 GLY A N 1
ATOM 1036 C CA . GLY A 1 141 ? 15.595 3.647 -0.002 1.00 86.12 141 GLY A CA 1
ATOM 1037 C C . GLY A 1 141 ? 16.356 4.828 0.600 1.00 86.12 141 GLY A C 1
ATOM 1038 O O . GLY A 1 141 ? 17.420 5.177 0.096 1.00 86.12 141 GLY A O 1
ATOM 1039 N N . ARG A 1 142 ? 15.861 5.388 1.709 1.00 80.12 142 ARG A N 1
ATOM 1040 C CA . ARG A 1 142 ? 16.515 6.490 2.431 1.00 80.12 142 ARG A CA 1
ATOM 1041 C C . ARG A 1 142 ? 17.771 6.058 3.162 1.00 80.12 142 ARG A C 1
ATOM 1043 O O . ARG A 1 142 ? 18.792 6.716 3.019 1.00 80.12 142 ARG A O 1
ATOM 1050 N N . VAL A 1 143 ? 17.734 4.914 3.848 1.00 67.62 143 VAL A N 1
ATOM 1051 C CA . VAL A 1 143 ? 18.921 4.356 4.527 1.00 67.62 143 VAL A CA 1
ATOM 1052 C C . VAL A 1 143 ? 20.071 4.127 3.536 1.00 67.62 143 VAL A C 1
ATOM 1054 O O . VAL A 1 143 ? 21.236 4.316 3.867 1.00 67.62 143 VAL A O 1
ATOM 1057 N N . ARG A 1 144 ? 19.756 3.760 2.286 1.00 59.91 144 ARG A N 1
ATOM 1058 C CA . ARG A 1 144 ? 20.752 3.577 1.214 1.00 59.91 144 ARG A CA 1
ATOM 1059 C C . ARG A 1 144 ? 21.117 4.857 0.456 1.00 59.91 144 ARG A C 1
ATOM 1061 O O . ARG A 1 144 ? 22.040 4.817 -0.352 1.00 59.91 144 ARG A O 1
ATOM 1068 N N . GLY A 1 145 ? 20.394 5.949 0.683 1.00 53.31 145 GLY A N 1
ATOM 1069 C CA . GLY A 1 145 ? 20.556 7.241 0.017 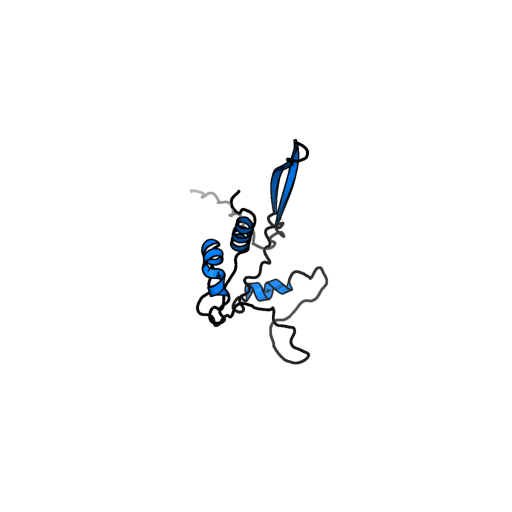1.00 53.31 145 GLY A CA 1
ATOM 1070 C C . GLY A 1 145 ? 21.035 8.350 0.953 1.00 53.31 145 GLY A C 1
ATOM 1071 O O . GLY A 1 145 ? 20.704 9.505 0.703 1.00 53.31 145 GLY A O 1
ATOM 1072 N N . GLY A 1 146 ? 21.757 8.008 2.029 1.00 37.88 146 GLY A N 1
ATOM 1073 C CA . GLY A 1 146 ? 22.383 8.990 2.919 1.00 37.88 146 GLY A CA 1
ATOM 1074 C C . GLY A 1 146 ? 23.243 10.005 2.145 1.00 37.88 146 GLY A C 1
ATOM 1075 O O . GLY A 1 146 ? 23.746 9.667 1.068 1.00 37.88 146 GLY A O 1
ATOM 1076 N N . PRO A 1 147 ? 23.369 11.247 2.649 1.00 40.88 147 PRO A N 1
ATOM 1077 C CA . PRO A 1 147 ? 23.942 12.363 1.903 1.00 40.88 147 PRO A CA 1
ATOM 1078 C C . PRO A 1 147 ? 25.383 12.064 1.470 1.00 40.88 147 PRO A C 1
ATOM 1080 O O . PRO A 1 147 ? 26.183 11.557 2.257 1.00 40.88 147 PRO A O 1
ATOM 1083 N N . VAL A 1 148 ? 25.669 12.370 0.202 1.00 39.66 148 VAL A N 1
ATOM 1084 C CA . VAL A 1 148 ? 27.019 12.455 -0.375 1.00 39.66 148 VAL A CA 1
ATOM 1085 C C . VAL A 1 148 ? 27.572 13.843 -0.102 1.00 39.66 148 VAL A C 1
ATOM 1087 O O . VAL A 1 148 ? 26.781 14.801 -0.264 1.00 39.66 148 VAL A O 1
#

Secondary structure (DSSP, 8-state):
--PPPPPPPPPPPPP------PPPPEEEEEEEEEETTTTEEEEEEEEEE--S-----BTT-HHHHHHTT-SS----------------S-PPPPP---B-SS-S--B---HHHHHH-HHHHTSTT---B---HHHHHHHHHHHTT---

Organism: Gonium pectorale (NCBI:txid33097)

Foldseek 3Di:
DDDDDDDDDDDDDDDPDDDDPDDFDKDKDWDWDQDPVVRDIDIDIDIDTDDPLDAPLEPPDPPNVVSVVPPPDDDDDDDDDDDDDDDDDDPPPRPNRQAYPPDPDAAEDALVCCQPPVVVCVDPVDGRYDYDPVSVVVNVVVVVCPPD

pLDDT: mean 72.57, std 21.78, range [32.25, 95.81]

Radius of gyration: 26.81 Å; chains: 1; bounding box: 92×47×64 Å

Sequence (148 aa):
MLRCPRLPPSPTRPSPSNACPHPPAHQTKLSYKYRRRTHSVAPALEESYLRLDVSCGSEACDACRVGASSSTAATDGGSFSSSAAVASAAPPPPPSSSLSASAPHYLIPDAEALSDWLELFELPDITNVVLLDSAIKKVRGRVRGGPV